Protein AF-A0A2G5TYT0-F1 (afdb_monomer_lite)

Secondary structure (DSSP, 8-state):
-B-SS-TT-B-S-HHHHHHHHHHTS---HHHHHHHHHHHHHHHHHHHHTT-PEEPTTT--EESSHHHHHHHHHHHS----S-TTS--SS----------PPPPPPPTT--S--GGGT---EEEESSTTT--EEEGGG-SS--TTT-PPEEEPP-----------------PPPPP----

pLDDT: mean 73.32, std 13.36, range [43.59, 90.81]

InterPro domains:
  IPR013087 Zinc finger C2H2-type [PS00028] (55-76)
  IPR013087 Zinc finger C2H2-type [PS50157] (53-81)
  IPR013087 Zinc finger C2H2-type [SM00355] (1-25)
  IPR013087 Zinc finger C2H2-type [SM00355] (53-76)

Sequence (179 aa):
MKCHLCDGYSTDNRSNLIRHLKDVHKCSAEDVFELREEIKKKKAERATGGDLLKCAECGQTFAVKKSLSSHISRKHRKKPENPAEISLFPDQSDSGSAPKADPELPEDMDDEEQDARVTEWYRCSNPRCHLAVHFLCASGHCVACQSSFEPHPDEDSEPSFNLDSSDDDMPGPSTSTKP

Organism: NCBI:txid1611254

Foldseek 3Di:
DADPVDPPDDDPDLVVNLVCCCPVVVDDPVVNVVVVVVVQQVLLCVAPVRDFDADPPPRDTGSHPVVNVVCCCVVVNDPPPDPVPPPPDDPPPPDDDDPDPDPDDDPPPPPDPVVVVDQWWKAFPDPVGRDIDGPVVQPAADPPPRGHIDTDDPPPPPPPPPPPDDDDDDDDDDDDDDD

Radius of gyration: 32.98 Å; chains: 1; bounding box: 69×56×98 Å

Structure (mmCIF, N/CA/C/O backbone):
data_AF-A0A2G5TYT0-F1
#
_entry.id   AF-A0A2G5TYT0-F1
#
loop_
_atom_site.group_PDB
_atom_site.id
_atom_site.type_symbol
_atom_site.label_atom_id
_atom_site.label_alt_id
_atom_site.label_comp_id
_atom_site.label_asym_id
_atom_site.label_entity_id
_atom_site.label_seq_id
_atom_site.pdbx_PDB_ins_code
_atom_site.Cartn_x
_atom_site.Cartn_y
_atom_site.Cartn_z
_atom_site.occupancy
_atom_site.B_iso_or_equiv
_atom_site.auth_seq_id
_atom_site.auth_comp_id
_atom_site.auth_asym_id
_atom_site.auth_atom_id
_atom_site.pdbx_PDB_model_num
ATOM 1 N N . MET A 1 1 ? -11.667 -8.520 -8.760 1.00 77.44 1 MET A N 1
ATOM 2 C CA . MET A 1 1 ? -12.293 -7.339 -9.393 1.00 77.44 1 MET A CA 1
ATOM 3 C C . MET A 1 1 ? -12.028 -7.448 -10.883 1.00 77.44 1 MET A C 1
ATOM 5 O O . MET A 1 1 ? -10.890 -7.696 -11.256 1.00 77.44 1 MET A O 1
ATOM 9 N N . LYS A 1 2 ? -13.063 -7.361 -11.718 1.00 83.00 2 LYS A N 1
ATOM 10 C CA . LYS A 1 2 ? -12.934 -7.545 -13.170 1.00 83.00 2 LYS A CA 1
ATOM 11 C C . LYS A 1 2 ? -13.164 -6.229 -13.900 1.00 83.00 2 LYS A C 1
ATOM 13 O O . LYS A 1 2 ? -13.859 -5.368 -13.362 1.00 83.00 2 LYS A O 1
ATOM 18 N N . CYS A 1 3 ? -12.565 -6.075 -15.074 1.00 83.44 3 CYS A N 1
ATOM 19 C CA . CYS A 1 3 ? -12.877 -4.953 -15.947 1.00 83.44 3 CYS A CA 1
ATOM 20 C C . CYS A 1 3 ? -14.314 -5.089 -16.477 1.00 83.44 3 CYS A C 1
ATOM 22 O O . CYS A 1 3 ? -14.795 -6.194 -16.706 1.00 83.44 3 CYS A O 1
ATOM 24 N N . HIS A 1 4 ? -15.011 -3.963 -16.617 1.00 77.25 4 HIS A N 1
ATOM 25 C CA . HIS A 1 4 ? -16.379 -3.904 -17.151 1.00 77.25 4 HIS A CA 1
ATOM 26 C C . HIS A 1 4 ? -16.382 -3.629 -18.662 1.00 77.25 4 HIS A C 1
ATOM 28 O O . HIS A 1 4 ? -17.405 -3.782 -19.317 1.00 77.25 4 HIS A O 1
ATOM 34 N N . LEU A 1 5 ? -15.235 -3.196 -19.192 1.00 81.06 5 LEU A N 1
ATOM 35 C CA . LEU A 1 5 ? -15.025 -2.810 -20.586 1.00 81.06 5 LEU A CA 1
ATOM 36 C C . LEU A 1 5 ? -14.272 -3.888 -21.378 1.00 81.06 5 LEU A C 1
ATOM 38 O O . LEU A 1 5 ? -14.197 -3.810 -22.601 1.00 81.06 5 LEU A O 1
ATOM 42 N N . CYS A 1 6 ? -13.708 -4.888 -20.696 1.00 83.94 6 CYS A N 1
ATOM 43 C CA . CYS A 1 6 ? -13.162 -6.078 -21.330 1.00 83.94 6 CYS A CA 1
ATOM 44 C C . CYS A 1 6 ? -13.376 -7.320 -20.458 1.00 83.94 6 CYS A C 1
ATOM 46 O O . CYS A 1 6 ? -13.198 -7.287 -19.241 1.00 83.94 6 CYS A O 1
ATOM 48 N N . ASP A 1 7 ? -13.705 -8.439 -21.100 1.00 79.12 7 ASP A N 1
ATOM 49 C CA . ASP A 1 7 ? -13.947 -9.715 -20.417 1.00 79.12 7 ASP A CA 1
ATOM 50 C C . ASP A 1 7 ? -12.662 -10.518 -20.146 1.00 79.12 7 ASP A C 1
ATOM 52 O O . ASP A 1 7 ? -12.684 -11.512 -19.424 1.00 79.12 7 ASP A O 1
ATOM 56 N N . GLY A 1 8 ? -11.521 -10.079 -20.691 1.00 84.44 8 GLY A N 1
ATOM 57 C CA . GLY A 1 8 ? -10.239 -10.783 -20.583 1.00 84.44 8 GLY A CA 1
ATOM 58 C C . GLY A 1 8 ? -9.378 -10.411 -19.371 1.00 84.44 8 GLY A C 1
ATOM 59 O O . GLY A 1 8 ? -8.361 -11.061 -19.142 1.00 84.44 8 GLY A O 1
ATOM 60 N N . TYR A 1 9 ? -9.737 -9.377 -18.599 1.00 82.75 9 TYR A N 1
ATOM 61 C CA . TYR A 1 9 ? -8.888 -8.871 -17.513 1.00 82.75 9 TYR A CA 1
ATOM 62 C C . TYR A 1 9 ? -9.569 -8.928 -16.139 1.00 82.75 9 TYR A C 1
ATOM 64 O O . TYR A 1 9 ? -10.555 -8.239 -15.860 1.00 82.75 9 TYR A O 1
ATOM 72 N N . SER A 1 10 ? -8.985 -9.724 -15.241 1.00 85.12 10 SER A N 1
ATOM 73 C CA . SER A 1 10 ? -9.406 -9.875 -13.847 1.00 85.12 10 SER A CA 1
ATOM 74 C C . SER A 1 10 ? -8.195 -9.807 -12.921 1.00 85.12 10 SER A C 1
ATOM 76 O O . SER A 1 10 ? -7.159 -10.405 -13.192 1.00 85.12 10 SER A O 1
ATOM 78 N N . THR A 1 11 ? -8.324 -9.069 -11.820 1.00 85.88 11 THR A N 1
ATOM 79 C CA . THR A 1 11 ? -7.268 -8.903 -10.813 1.00 85.88 11 THR A CA 1
ATOM 80 C C . THR A 1 11 ? -7.873 -8.813 -9.415 1.00 85.88 11 THR A C 1
ATOM 82 O O . THR A 1 11 ? -8.979 -8.308 -9.208 1.00 85.88 11 THR A O 1
ATOM 85 N N . ASP A 1 12 ? -7.148 -9.281 -8.413 1.00 83.00 12 ASP A N 1
ATOM 86 C CA . ASP A 1 12 ? -7.485 -9.154 -6.993 1.00 83.00 12 ASP A CA 1
ATOM 87 C C . ASP A 1 12 ? -7.134 -7.761 -6.436 1.00 83.00 12 ASP A C 1
ATOM 89 O O . ASP A 1 12 ? -7.830 -7.234 -5.567 1.00 83.00 12 ASP A O 1
ATOM 93 N N . ASN A 1 13 ? -6.106 -7.118 -6.992 1.00 85.88 13 ASN A N 1
ATOM 94 C CA . ASN A 1 13 ? -5.630 -5.811 -6.562 1.00 85.88 13 ASN A CA 1
ATOM 95 C C . ASN A 1 13 ? -6.338 -4.647 -7.284 1.00 85.88 13 ASN A C 1
ATOM 97 O O . ASN A 1 13 ? -6.332 -4.543 -8.512 1.00 85.88 13 ASN A O 1
ATOM 101 N N . ARG A 1 14 ? -6.897 -3.710 -6.506 1.00 85.56 14 ARG A N 1
ATOM 102 C CA . ARG A 1 14 ? -7.593 -2.507 -7.004 1.00 85.56 14 ARG A CA 1
ATOM 103 C C . ARG A 1 14 ? -6.693 -1.624 -7.864 1.00 85.56 14 ARG A C 1
ATOM 105 O O . ARG A 1 14 ? -7.153 -1.075 -8.860 1.00 85.56 14 ARG A O 1
ATOM 112 N N . SER A 1 15 ? -5.431 -1.458 -7.473 1.00 85.88 15 SER A N 1
ATOM 113 C CA . SER A 1 15 ? -4.499 -0.574 -8.184 1.00 85.88 15 SER A CA 1
ATOM 114 C C . SER A 1 15 ? -4.197 -1.087 -9.591 1.00 85.88 15 SER A C 1
ATOM 116 O O . SER A 1 15 ? -4.120 -0.290 -10.523 1.00 85.88 15 SER A O 1
ATOM 118 N N . ASN A 1 16 ? -4.107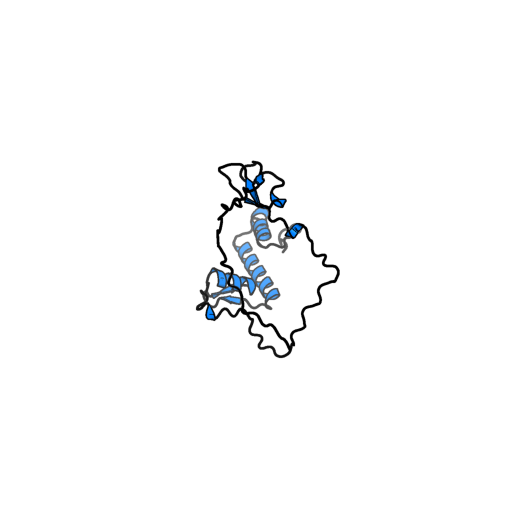 -2.410 -9.757 1.00 88.62 16 ASN A N 1
ATOM 119 C CA . ASN A 1 16 ? -3.913 -3.044 -11.059 1.00 88.62 16 ASN A CA 1
ATOM 120 C C . ASN A 1 16 ? -5.113 -2.811 -11.979 1.00 88.62 16 ASN A C 1
ATOM 122 O O . ASN A 1 16 ? -4.918 -2.438 -13.131 1.00 88.62 16 ASN A O 1
ATOM 126 N N . LEU A 1 17 ? -6.340 -2.932 -11.457 1.00 86.06 17 LEU A N 1
ATOM 127 C CA . LEU A 1 17 ? -7.551 -2.662 -12.234 1.00 86.06 17 LEU A CA 1
ATOM 128 C C . LEU A 1 17 ? -7.633 -1.192 -12.665 1.00 86.06 17 LEU A C 1
ATOM 130 O O . LEU A 1 17 ? -7.939 -0.908 -13.815 1.00 86.06 17 LEU A O 1
ATOM 134 N N . ILE A 1 18 ? -7.316 -0.254 -11.770 1.00 87.19 18 ILE A N 1
ATOM 135 C CA . ILE A 1 18 ? -7.328 1.181 -12.093 1.00 87.19 18 ILE A CA 1
ATOM 136 C C . ILE A 1 18 ? -6.280 1.520 -13.154 1.00 87.19 18 ILE A C 1
ATOM 138 O O . ILE A 1 18 ? -6.570 2.281 -14.073 1.00 87.19 18 ILE A O 1
ATOM 142 N N . ARG A 1 19 ? -5.067 0.973 -13.032 1.00 89.44 19 ARG A N 1
ATOM 143 C CA . ARG A 1 19 ? -4.018 1.158 -14.037 1.00 89.44 19 ARG A CA 1
ATOM 144 C C . ARG A 1 19 ? -4.458 0.594 -15.387 1.00 89.44 19 ARG A C 1
ATOM 146 O O . ARG A 1 19 ? -4.379 1.294 -16.381 1.00 89.44 19 ARG A O 1
ATOM 153 N N . HIS A 1 20 ? -5.019 -0.612 -15.399 1.00 88.38 20 HIS A N 1
ATOM 154 C CA . HIS A 1 20 ? -5.571 -1.219 -16.606 1.00 88.38 20 HIS A CA 1
ATOM 155 C C . HIS A 1 20 ? -6.655 -0.344 -17.262 1.00 88.38 20 HIS A C 1
ATOM 157 O O . HIS A 1 20 ? -6.605 -0.107 -18.464 1.00 88.38 20 HIS A O 1
ATOM 163 N N . LEU A 1 21 ? -7.593 0.203 -16.485 1.00 85.94 21 LEU A N 1
ATOM 164 C CA . LEU A 1 21 ? -8.642 1.090 -17.004 1.00 85.94 21 LEU A CA 1
ATOM 165 C C . LEU A 1 21 ? -8.085 2.399 -17.580 1.00 85.94 21 LEU A C 1
ATOM 167 O O . LEU A 1 21 ? -8.593 2.897 -18.581 1.00 85.94 21 LEU A O 1
ATOM 171 N N . LYS A 1 22 ? -7.018 2.943 -16.990 1.00 87.56 22 LYS A N 1
ATOM 172 C CA . LYS A 1 22 ? -6.349 4.142 -17.511 1.00 87.56 22 LYS A CA 1
ATOM 173 C C . LYS A 1 22 ? -5.526 3.865 -18.767 1.00 87.56 22 LYS A C 1
ATOM 175 O O . LYS A 1 2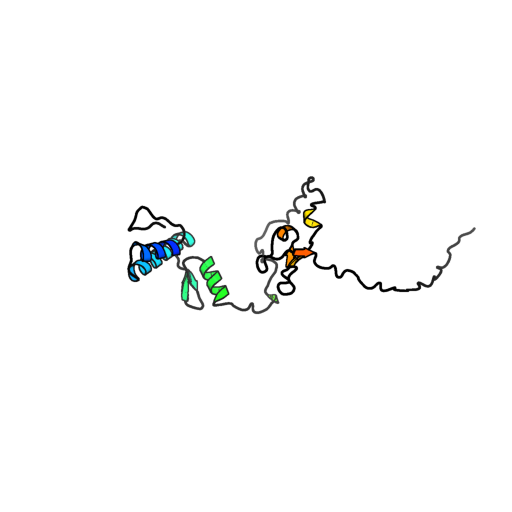2 ? -5.601 4.638 -19.713 1.00 87.56 22 LYS A O 1
ATOM 180 N N . ASP A 1 23 ? -4.774 2.772 -18.789 1.00 87.31 23 ASP A N 1
ATOM 181 C CA . ASP A 1 23 ? -3.796 2.510 -19.849 1.00 87.31 23 ASP A CA 1
ATOM 182 C C . ASP A 1 23 ? -4.439 1.848 -21.077 1.00 87.31 23 ASP A C 1
ATOM 184 O O . ASP A 1 23 ? -4.123 2.200 -22.211 1.00 87.31 23 ASP A O 1
ATOM 188 N N . VAL A 1 24 ? -5.369 0.910 -20.860 1.00 87.31 24 VAL A N 1
ATOM 189 C CA . VAL A 1 24 ? -6.031 0.147 -21.933 1.00 87.31 24 VAL A CA 1
ATOM 190 C C . VAL A 1 24 ? -7.295 0.851 -22.411 1.00 87.31 24 VAL A C 1
ATOM 192 O O . VAL A 1 24 ? -7.517 0.976 -23.612 1.00 87.31 24 VAL A O 1
ATOM 195 N N . HIS A 1 25 ? -8.114 1.332 -21.475 1.00 83.56 25 HIS A N 1
ATOM 196 C CA . HIS A 1 25 ? -9.425 1.902 -21.790 1.00 83.56 25 HIS A CA 1
ATOM 197 C C . HIS A 1 25 ? -9.453 3.433 -21.790 1.00 83.56 25 HIS A C 1
ATOM 199 O O . HIS A 1 25 ? -10.462 4.006 -22.192 1.00 83.56 25 HIS A O 1
ATOM 205 N N . LYS A 1 26 ? -8.364 4.100 -21.373 1.00 83.06 26 LYS A N 1
ATOM 206 C CA . LYS A 1 26 ? -8.282 5.567 -21.252 1.00 83.06 26 LYS A CA 1
ATOM 207 C C . LYS A 1 26 ? -9.484 6.165 -20.508 1.00 83.06 26 LYS A C 1
ATOM 209 O O . LYS A 1 26 ? -9.941 7.251 -20.853 1.00 83.06 26 LYS A O 1
ATOM 214 N N . CYS A 1 27 ? -9.997 5.445 -19.504 1.00 77.44 27 CYS A N 1
ATOM 215 C CA . CYS A 1 27 ? -11.146 5.884 -18.714 1.00 77.44 27 CYS A CA 1
ATOM 216 C C . CYS A 1 27 ? -10.866 7.231 -18.042 1.00 77.44 27 CYS A 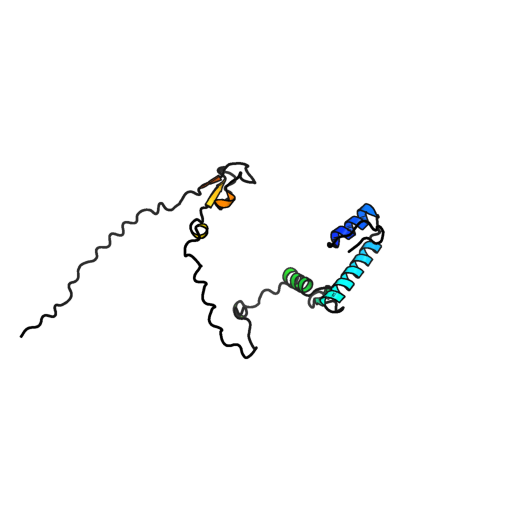C 1
ATOM 218 O O . CYS A 1 27 ? -9.734 7.491 -17.609 1.00 77.44 27 CYS A O 1
ATOM 220 N N . SER A 1 28 ? -11.907 8.060 -17.929 1.00 79.19 28 SER A N 1
ATOM 221 C CA . SER A 1 28 ? -11.778 9.390 -17.346 1.00 79.19 28 SER A CA 1
ATOM 222 C C . SER A 1 28 ? -11.447 9.308 -15.856 1.00 79.19 28 SER A C 1
ATOM 224 O O . SER A 1 28 ? -11.649 8.283 -15.191 1.00 79.19 28 SER A O 1
ATOM 226 N N . ALA A 1 29 ? -10.906 10.394 -15.305 1.00 80.50 29 ALA A N 1
ATOM 227 C CA . ALA A 1 29 ? -10.600 10.471 -13.879 1.00 80.50 29 ALA A CA 1
ATOM 228 C C . ALA A 1 29 ? -11.861 10.284 -13.013 1.00 80.50 29 ALA A C 1
ATOM 230 O O . ALA A 1 29 ? -11.767 9.723 -11.918 1.00 80.50 29 ALA A O 1
ATOM 231 N N . GLU A 1 30 ? -13.014 10.691 -13.541 1.00 83.06 30 GLU A N 1
ATOM 232 C CA . GLU A 1 30 ? -14.348 10.559 -12.960 1.00 83.06 30 GLU A CA 1
ATOM 233 C C . GLU A 1 30 ? -14.770 9.087 -12.857 1.00 83.06 30 GLU A C 1
ATOM 235 O O . GLU A 1 30 ? -15.047 8.618 -11.756 1.00 83.06 30 GLU A O 1
ATOM 240 N N . ASP A 1 31 ? -14.683 8.311 -13.942 1.00 78.88 31 ASP A N 1
ATOM 241 C CA . ASP A 1 31 ? -15.030 6.877 -13.937 1.00 78.88 31 ASP A CA 1
ATOM 242 C C . ASP A 1 31 ? -14.161 6.089 -12.942 1.00 78.88 31 ASP A C 1
ATOM 244 O O . ASP A 1 31 ? -14.605 5.194 -12.216 1.00 78.88 31 ASP A O 1
ATOM 248 N N . VAL A 1 32 ? -12.875 6.449 -12.872 1.00 81.75 32 VAL A N 1
ATOM 249 C CA . VAL A 1 32 ? -11.937 5.863 -11.911 1.00 81.75 32 VAL A CA 1
ATOM 250 C C . VAL A 1 32 ? -12.310 6.248 -10.479 1.00 81.75 32 VAL A C 1
ATOM 252 O O . VAL A 1 32 ? -12.112 5.443 -9.566 1.00 81.75 32 VAL A O 1
ATOM 255 N N . PHE A 1 33 ? -12.809 7.461 -10.250 1.00 84.50 33 PHE A N 1
ATOM 256 C CA . PHE A 1 33 ? -13.273 7.910 -8.940 1.00 84.50 33 PHE A CA 1
ATOM 257 C C . PHE A 1 33 ? -14.544 7.170 -8.501 1.00 84.50 33 PHE A C 1
ATOM 259 O O . PHE A 1 33 ? -14.610 6.698 -7.365 1.00 84.50 33 PHE A O 1
ATOM 266 N N . GLU A 1 34 ? -15.502 6.969 -9.397 1.00 83.12 34 GLU A N 1
ATOM 267 C CA . GLU A 1 34 ? -16.724 6.214 -9.104 1.00 83.12 34 GLU A CA 1
ATOM 268 C C . GLU A 1 34 ? -16.417 4.756 -8.756 1.00 83.12 34 GLU A C 1
ATOM 270 O O . GLU A 1 34 ? -16.800 4.276 -7.685 1.00 83.12 34 GLU A O 1
ATOM 275 N N . LEU A 1 35 ? -15.601 4.076 -9.568 1.00 82.94 35 LEU A N 1
ATOM 276 C CA . LEU A 1 35 ? -15.146 2.713 -9.277 1.00 82.94 35 LEU A CA 1
ATOM 277 C C . LEU A 1 35 ? -14.422 2.637 -7.924 1.00 82.94 35 LEU A C 1
ATOM 279 O O . LEU A 1 35 ? -14.504 1.646 -7.185 1.00 82.94 35 LEU A O 1
ATOM 283 N N . ARG A 1 36 ? -13.683 3.695 -7.576 1.00 84.62 36 ARG A N 1
ATOM 284 C CA . ARG A 1 36 ? -12.999 3.795 -6.292 1.00 84.62 36 ARG A CA 1
ATOM 285 C C . ARG A 1 36 ? -13.993 3.825 -5.127 1.00 84.62 36 ARG A C 1
ATOM 287 O O . ARG A 1 36 ? -13.739 3.136 -4.131 1.00 84.62 36 ARG A O 1
ATOM 294 N N . GLU A 1 37 ? -15.082 4.564 -5.229 1.00 84.06 37 GLU A N 1
ATOM 295 C CA . GLU A 1 37 ? -16.102 4.614 -4.181 1.00 84.06 37 GLU A CA 1
ATOM 296 C C . GLU A 1 37 ? -16.934 3.328 -4.137 1.00 84.06 37 GLU A C 1
ATOM 298 O O . GLU A 1 37 ? -17.147 2.780 -3.054 1.00 84.06 37 GLU A O 1
ATOM 303 N N . GLU A 1 38 ? -17.275 2.737 -5.284 1.00 84.25 38 GLU A N 1
ATOM 304 C CA . GLU A 1 38 ? -17.987 1.455 -5.334 1.00 84.25 38 GLU A CA 1
ATOM 305 C C . GLU A 1 38 ? -17.219 0.329 -4.641 1.00 84.25 38 GLU A C 1
ATOM 307 O O . GLU A 1 38 ? -17.760 -0.407 -3.813 1.00 84.25 38 GLU A O 1
ATOM 312 N N . ILE A 1 39 ? -15.929 0.187 -4.951 1.00 84.31 39 ILE A N 1
ATOM 313 C CA . ILE A 1 39 ? -15.082 -0.823 -4.311 1.00 84.31 39 ILE A CA 1
ATOM 314 C C . ILE A 1 39 ? -14.937 -0.513 -2.813 1.00 84.31 39 ILE A C 1
ATOM 316 O O . ILE A 1 39 ? -14.850 -1.440 -2.006 1.00 84.31 39 ILE A O 1
ATOM 320 N N . LYS A 1 40 ? -14.909 0.769 -2.416 1.00 82.44 40 LYS A N 1
ATOM 321 C CA . LYS A 1 40 ? -14.843 1.169 -1.001 1.00 82.44 40 LYS A CA 1
ATOM 322 C C . LYS A 1 40 ? -16.112 0.733 -0.265 1.00 82.44 40 LYS A C 1
ATOM 324 O O . LYS A 1 40 ? -15.998 0.120 0.795 1.00 82.44 40 LYS A O 1
ATOM 329 N N . LYS A 1 41 ? -17.285 0.955 -0.862 1.00 81.12 41 LYS A N 1
ATOM 330 C CA . LYS A 1 41 ? -18.587 0.529 -0.337 1.00 81.12 41 LYS A CA 1
ATOM 331 C C . LYS A 1 41 ? -18.703 -0.994 -0.256 1.00 81.12 41 LYS A C 1
ATOM 333 O O . LYS A 1 41 ? -18.915 -1.517 0.831 1.00 81.12 41 LYS A O 1
ATOM 338 N N . LYS A 1 42 ? -18.421 -1.718 -1.347 1.00 82.00 42 LYS A N 1
ATOM 339 C CA . LYS A 1 42 ? -18.426 -3.198 -1.372 1.00 82.00 42 LYS A CA 1
ATOM 340 C C . LYS A 1 42 ? -17.483 -3.806 -0.332 1.00 82.00 42 LYS A C 1
ATOM 342 O O . LYS A 1 42 ? -17.760 -4.865 0.227 1.00 82.00 42 LYS A O 1
ATOM 347 N N . LYS A 1 43 ? -16.347 -3.155 -0.068 1.00 80.19 43 LYS A N 1
ATOM 348 C CA . LYS A 1 43 ? -15.411 -3.588 0.975 1.00 80.19 43 LYS A CA 1
ATOM 349 C C . LYS A 1 43 ? -15.965 -3.339 2.382 1.00 80.19 43 LYS A C 1
ATOM 351 O O . LYS A 1 43 ? -15.786 -4.201 3.234 1.00 80.19 43 LYS A O 1
ATOM 356 N N . ALA A 1 44 ? -16.632 -2.208 2.609 1.00 76.81 44 ALA A N 1
ATOM 357 C CA . ALA A 1 44 ? -17.273 -1.884 3.885 1.00 76.81 44 ALA A CA 1
ATOM 358 C C . ALA A 1 44 ? -18.457 -2.815 4.189 1.00 76.81 44 ALA A C 1
ATOM 360 O O . ALA A 1 44 ? -18.580 -3.299 5.311 1.00 76.81 44 ALA A O 1
ATOM 361 N N . GLU A 1 45 ? -19.268 -3.142 3.180 1.00 78.56 45 GLU A N 1
ATOM 362 C CA . GLU A 1 45 ? -20.355 -4.129 3.269 1.00 78.56 45 GLU A CA 1
ATOM 363 C C . GLU A 1 45 ? -19.837 -5.498 3.715 1.00 78.56 45 GLU A C 1
ATOM 365 O O . GLU A 1 45 ? -20.340 -6.072 4.676 1.00 78.56 45 GLU A O 1
ATOM 370 N N . ARG A 1 46 ? -18.771 -5.998 3.078 1.00 73.75 46 ARG A N 1
ATOM 371 C CA . ARG A 1 46 ? -18.177 -7.297 3.430 1.00 73.75 46 ARG A CA 1
ATOM 372 C C . ARG A 1 46 ? -17.482 -7.316 4.791 1.00 73.75 46 ARG A C 1
ATOM 374 O O . ARG A 1 46 ? -17.408 -8.373 5.403 1.00 73.75 46 ARG A O 1
ATOM 381 N N . ALA A 1 47 ? -16.903 -6.196 5.222 1.00 71.38 47 ALA A N 1
ATOM 382 C CA . ALA A 1 47 ? -16.081 -6.146 6.432 1.00 71.38 47 ALA A CA 1
ATOM 383 C C . ALA A 1 47 ? -16.869 -5.784 7.697 1.00 71.38 47 ALA A C 1
ATOM 385 O O . ALA A 1 47 ? -16.559 -6.300 8.768 1.00 71.38 47 ALA A O 1
ATOM 386 N N . THR A 1 48 ? -17.849 -4.889 7.581 1.00 64.88 48 THR A N 1
ATOM 387 C CA . THR A 1 48 ? -18.547 -4.282 8.725 1.00 64.88 48 THR A CA 1
ATOM 388 C C . THR A 1 48 ? -20.063 -4.216 8.506 1.00 64.88 48 THR A C 1
ATOM 390 O O . THR A 1 48 ? -20.748 -3.499 9.222 1.00 64.88 48 THR A O 1
ATOM 393 N N . GLY A 1 49 ? -20.608 -4.902 7.493 1.00 68.31 49 GLY A N 1
ATOM 394 C CA . GLY A 1 49 ? -22.046 -4.870 7.194 1.00 68.31 49 GLY A CA 1
ATOM 395 C C . GLY A 1 49 ? -22.543 -3.563 6.566 1.00 68.31 49 GLY A C 1
ATOM 396 O O . GLY A 1 49 ? -23.745 -3.356 6.481 1.00 68.31 49 GLY A O 1
ATOM 397 N N . GLY A 1 50 ? -21.638 -2.694 6.101 1.00 66.19 50 GLY A N 1
ATOM 398 C CA . GLY A 1 50 ? -21.975 -1.430 5.429 1.00 66.19 50 GLY A CA 1
ATOM 399 C C . GLY A 1 50 ? -21.534 -0.184 6.194 1.00 66.19 50 GLY A C 1
ATOM 400 O O . GLY A 1 50 ? -21.487 0.900 5.611 1.00 66.19 50 GLY A O 1
ATOM 401 N N . ASP A 1 51 ? -21.113 -0.338 7.449 1.00 74.31 51 ASP A N 1
ATOM 402 C CA . ASP A 1 51 ? -20.689 0.792 8.267 1.00 74.31 51 ASP A CA 1
ATOM 403 C C . ASP A 1 51 ? -19.262 1.243 7.925 1.00 74.31 51 ASP A C 1
ATOM 405 O O . ASP A 1 51 ? -18.260 0.549 8.145 1.00 74.31 51 ASP A O 1
ATOM 409 N N . LEU A 1 52 ? -19.172 2.455 7.372 1.00 76.62 52 LEU A N 1
ATOM 410 C CA . LEU A 1 52 ? -17.922 3.176 7.157 1.00 76.62 52 LEU A CA 1
ATOM 411 C C . LEU A 1 52 ? -17.389 3.669 8.504 1.00 76.62 52 LEU A C 1
ATOM 413 O O . LEU A 1 52 ? -18.000 4.488 9.188 1.00 76.62 52 LEU A O 1
ATOM 417 N N . LEU A 1 53 ? -16.203 3.199 8.866 1.00 79.00 53 LEU A N 1
ATOM 418 C CA . LEU A 1 53 ? -15.560 3.531 10.128 1.00 79.00 53 LEU A CA 1
ATOM 419 C C . LEU A 1 53 ? -14.876 4.894 9.997 1.00 79.00 53 LEU A C 1
ATOM 421 O O . LEU A 1 53 ? -13.954 5.060 9.194 1.00 79.00 53 LEU A O 1
ATOM 425 N N . LYS A 1 54 ? -15.331 5.877 10.774 1.00 83.12 54 LYS A N 1
ATOM 426 C CA . LYS A 1 54 ? -14.779 7.237 10.793 1.00 83.12 54 LYS A CA 1
ATOM 427 C C . LYS A 1 54 ? -13.694 7.386 11.856 1.00 83.12 54 LYS A C 1
ATOM 429 O O . LYS A 1 54 ? -13.853 6.925 12.983 1.00 83.12 54 LYS A O 1
ATOM 434 N N . CYS A 1 55 ? -12.597 8.048 11.507 1.00 82.94 55 CYS A N 1
ATOM 435 C CA . CYS A 1 55 ? -11.601 8.472 12.481 1.00 82.94 55 CYS A CA 1
ATOM 436 C C . CYS A 1 55 ? -12.176 9.612 13.332 1.00 82.94 55 CYS A C 1
ATOM 438 O O . CYS A 1 55 ? -12.663 10.598 12.784 1.00 82.94 55 CYS A O 1
ATOM 440 N N . ALA A 1 56 ? -12.103 9.489 14.657 1.00 78.81 56 ALA A N 1
ATOM 441 C CA . ALA A 1 56 ? -12.585 10.519 15.576 1.00 78.81 56 ALA A CA 1
ATOM 442 C C . ALA A 1 56 ? -11.732 11.800 15.548 1.00 78.81 56 ALA A C 1
ATOM 444 O O . ALA A 1 56 ? -12.237 12.870 15.862 1.00 78.81 56 ALA A O 1
ATOM 445 N N . GLU A 1 57 ? -10.459 11.698 15.154 1.00 78.44 57 GLU A N 1
ATOM 446 C CA . GLU A 1 57 ? -9.515 12.820 15.208 1.00 78.44 57 GLU A CA 1
ATOM 447 C C . GLU A 1 57 ? -9.471 13.650 13.918 1.00 78.44 57 GLU A C 1
ATOM 449 O O . GLU A 1 57 ? -9.300 14.861 13.982 1.00 78.44 57 GLU A O 1
ATOM 454 N N . CYS A 1 58 ? -9.647 13.036 12.742 1.00 83.38 58 CYS A N 1
ATOM 455 C CA . CYS A 1 58 ? -9.626 13.755 11.456 1.00 83.38 58 CYS A CA 1
ATOM 456 C C . CYS A 1 58 ? -10.892 13.594 10.605 1.00 83.38 58 CYS A C 1
ATOM 458 O O . CYS A 1 58 ? -10.966 14.143 9.508 1.00 83.38 58 CYS A O 1
ATOM 460 N N . GLY A 1 59 ? -11.867 12.797 11.047 1.00 80.25 59 GLY A N 1
ATOM 461 C CA . GLY A 1 59 ? -13.108 12.558 10.307 1.00 80.25 59 GLY A CA 1
ATOM 462 C C . GLY A 1 59 ? -12.969 11.687 9.051 1.00 80.25 59 GLY A C 1
ATOM 463 O O . GLY A 1 59 ? -13.968 11.449 8.374 1.00 80.25 59 GLY A O 1
ATOM 464 N N . GLN A 1 60 ? -11.775 11.175 8.718 1.00 80.12 60 GLN A N 1
ATOM 465 C CA . GLN A 1 60 ? -11.601 10.321 7.537 1.00 80.12 60 GLN A CA 1
ATOM 466 C C . GLN A 1 60 ? -12.368 8.999 7.665 1.00 80.12 60 GLN A C 1
ATOM 468 O O . GLN A 1 60 ? -12.329 8.341 8.705 1.00 80.12 60 GLN A O 1
ATOM 473 N N . THR A 1 61 ? -13.038 8.594 6.582 1.00 81.38 61 THR A N 1
ATOM 474 C CA . THR A 1 61 ? -13.854 7.374 6.524 1.00 81.38 61 THR A CA 1
ATOM 475 C C . THR A 1 61 ? -13.116 6.222 5.854 1.00 81.38 61 THR A C 1
ATOM 477 O O . THR A 1 61 ? -12.593 6.334 4.738 1.00 81.38 61 THR A O 1
ATOM 480 N N . PHE A 1 62 ? -13.126 5.071 6.517 1.00 82.69 62 PHE A N 1
ATOM 481 C CA . PHE A 1 62 ? -12.444 3.857 6.097 1.00 82.69 62 PHE A CA 1
ATOM 482 C C . PHE A 1 62 ? -13.424 2.692 6.000 1.00 82.69 62 PHE A C 1
ATOM 484 O O . PHE A 1 62 ? -14.336 2.547 6.805 1.00 82.69 62 PHE A O 1
ATOM 491 N N . ALA A 1 63 ? -13.196 1.820 5.022 1.00 82.62 63 ALA A N 1
ATOM 492 C CA . ALA A 1 63 ? -14.030 0.640 4.809 1.00 82.62 63 ALA A CA 1
ATOM 493 C C . ALA A 1 63 ? -13.724 -0.520 5.777 1.00 82.62 63 ALA A C 1
ATOM 495 O O . ALA A 1 63 ? -14.475 -1.483 5.816 1.00 82.62 63 ALA A O 1
ATOM 496 N N . VAL A 1 64 ? -12.596 -0.492 6.503 1.00 82.00 64 VAL A N 1
ATOM 497 C CA . VAL A 1 64 ? -12.131 -1.625 7.328 1.00 82.00 64 VAL A CA 1
ATOM 498 C C . VAL A 1 64 ? -11.457 -1.139 8.609 1.00 82.00 64 VAL A C 1
ATOM 500 O O . VAL A 1 64 ? -10.656 -0.202 8.566 1.00 82.00 64 VAL A O 1
ATOM 503 N N . LYS A 1 65 ? -11.695 -1.844 9.726 1.00 80.94 65 LYS A N 1
ATOM 504 C CA . LYS A 1 65 ? -11.097 -1.555 11.044 1.00 80.94 65 LYS A CA 1
ATOM 505 C C . LYS A 1 65 ? -9.566 -1.565 11.017 1.00 80.94 65 LYS A C 1
ATOM 507 O O . LYS A 1 65 ? -8.958 -0.639 11.536 1.00 80.94 65 LYS A O 1
ATOM 512 N N . LYS A 1 66 ? -8.939 -2.537 10.339 1.00 82.62 66 LYS A N 1
ATOM 513 C CA . LYS A 1 66 ? -7.474 -2.580 10.144 1.00 82.62 66 LYS A CA 1
ATOM 514 C C . LYS A 1 66 ? -6.945 -1.306 9.475 1.00 82.62 66 LYS A C 1
ATOM 516 O O . LYS A 1 66 ? -5.971 -0.731 9.937 1.00 82.62 66 LYS A O 1
ATOM 521 N N . SER A 1 67 ? -7.617 -0.829 8.423 1.00 82.88 67 SER A N 1
ATOM 522 C CA . SER A 1 67 ? -7.213 0.391 7.711 1.00 82.88 67 SER A CA 1
ATOM 523 C C . SER A 1 67 ? -7.366 1.648 8.568 1.00 82.88 67 SER A C 1
ATOM 525 O O . SER A 1 67 ? -6.478 2.494 8.540 1.00 82.88 67 SER A O 1
ATOM 527 N N . LEU A 1 68 ? -8.444 1.751 9.354 1.00 85.81 68 LEU A N 1
ATOM 528 C CA . LEU A 1 68 ? -8.619 2.837 10.322 1.00 85.81 68 LEU A CA 1
ATOM 529 C C . LEU A 1 68 ? -7.566 2.774 11.439 1.00 85.81 68 LEU A C 1
ATOM 531 O O . LEU A 1 68 ? -6.959 3.788 11.753 1.00 85.81 68 LEU A O 1
ATOM 535 N N . SER A 1 69 ? -7.296 1.593 11.995 1.00 82.62 69 SER A N 1
ATOM 536 C CA . SER A 1 69 ? -6.290 1.398 13.045 1.00 82.62 69 SER A CA 1
ATOM 537 C C . SER A 1 69 ? -4.887 1.784 12.567 1.00 82.62 69 SER A C 1
ATOM 539 O O . SER A 1 69 ? -4.215 2.572 13.226 1.00 82.62 69 SER A O 1
ATOM 541 N N . SER A 1 70 ? -4.475 1.336 11.374 1.00 85.38 70 SER A N 1
ATOM 542 C CA . SER A 1 70 ? -3.203 1.756 10.772 1.00 85.38 70 SER A CA 1
ATOM 543 C C . SER A 1 70 ? -3.168 3.243 10.416 1.00 85.38 70 SER A C 1
ATOM 545 O O . SER A 1 70 ? -2.106 3.858 10.430 1.00 85.38 70 SER A O 1
ATOM 547 N N . HIS A 1 71 ? -4.306 3.840 10.060 1.00 86.75 71 HIS A N 1
ATOM 548 C CA . HIS A 1 71 ? -4.386 5.282 9.854 1.00 86.75 71 HIS A CA 1
ATOM 549 C C . HIS A 1 71 ? -4.165 6.031 11.174 1.00 86.75 71 HIS A C 1
ATOM 551 O O . HIS A 1 71 ? -3.326 6.930 11.215 1.00 86.75 71 HIS A O 1
ATOM 557 N N . ILE A 1 72 ? -4.841 5.618 12.251 1.00 85.69 72 ILE A N 1
ATOM 558 C CA . ILE A 1 72 ? -4.686 6.215 13.579 1.00 85.69 72 ILE A CA 1
ATOM 559 C C . ILE A 1 72 ? -3.239 6.062 14.051 1.00 85.69 72 ILE A C 1
ATOM 561 O O . ILE A 1 72 ? -2.608 7.050 14.394 1.00 85.69 72 ILE A O 1
ATOM 565 N N . SER A 1 73 ? -2.646 4.871 13.964 1.00 83.31 73 SER A N 1
ATOM 566 C CA . SER A 1 73 ? -1.272 4.658 14.438 1.00 83.31 73 SER A CA 1
ATOM 567 C C . SER A 1 73 ? -0.216 5.474 13.683 1.00 83.31 73 SER A C 1
ATOM 569 O O . SER A 1 73 ? 0.815 5.816 14.260 1.00 83.31 73 SER A O 1
ATOM 571 N N . ARG A 1 74 ? -0.455 5.806 12.406 1.00 85.06 74 ARG A N 1
ATOM 572 C CA . ARG A 1 74 ? 0.489 6.563 11.563 1.00 85.06 74 ARG A CA 1
ATOM 573 C C . ARG A 1 74 ? 0.268 8.072 11.580 1.00 85.06 74 ARG A C 1
ATOM 575 O O . ARG A 1 74 ? 1.237 8.815 11.471 1.00 85.06 74 ARG A O 1
ATOM 582 N N . LYS A 1 75 ? -0.987 8.526 11.612 1.00 83.94 75 LYS A N 1
ATOM 583 C CA . LYS A 1 75 ? -1.360 9.951 11.514 1.00 83.94 75 LYS A CA 1
ATOM 584 C C . LYS A 1 75 ? -1.718 10.567 12.858 1.00 83.94 75 LYS A C 1
ATOM 586 O O . LYS A 1 75 ? -1.446 11.739 13.074 1.00 83.94 75 LYS A O 1
ATOM 591 N N . HIS A 1 76 ? -2.273 9.756 13.741 1.00 80.88 76 HIS A N 1
ATOM 592 C CA . HIS A 1 76 ? -2.811 10.122 15.043 1.00 80.88 76 HIS A CA 1
ATOM 593 C C . HIS A 1 76 ? -2.107 9.330 16.133 1.00 80.88 76 HIS A C 1
ATOM 595 O O . HIS A 1 76 ? -2.743 8.782 17.030 1.00 80.88 76 HIS A O 1
ATOM 601 N N . ARG A 1 77 ? -0.783 9.167 16.006 1.00 68.94 77 ARG A N 1
ATOM 602 C CA . ARG A 1 77 ? -0.008 8.402 16.976 1.00 68.94 77 ARG A CA 1
ATOM 603 C C . ARG A 1 77 ? -0.139 9.101 18.326 1.00 68.94 77 ARG A C 1
ATOM 605 O O . ARG A 1 77 ? 0.627 10.013 18.624 1.00 68.94 77 ARG A O 1
ATOM 612 N N . LYS A 1 78 ? -1.090 8.660 19.148 1.00 62.16 78 LYS A N 1
ATOM 613 C CA . LYS A 1 78 ? -1.063 8.933 20.575 1.00 62.16 78 LYS A CA 1
ATOM 614 C C . LYS A 1 78 ? 0.225 8.300 21.061 1.00 62.16 78 LYS A C 1
ATOM 616 O O . LYS A 1 78 ? 0.410 7.085 20.970 1.00 62.16 78 LYS A O 1
ATOM 621 N N . LYS A 1 79 ? 1.168 9.147 21.469 1.00 53.00 79 LYS A N 1
ATOM 622 C CA . LYS A 1 79 ? 2.262 8.698 22.319 1.00 53.00 79 LYS A CA 1
ATOM 623 C C . LYS A 1 79 ? 1.579 7.956 23.473 1.00 53.00 79 LYS A C 1
ATOM 625 O O . LYS A 1 79 ? 0.621 8.519 24.000 1.00 53.00 79 LYS A O 1
ATOM 630 N N . PRO A 1 80 ? 1.954 6.707 23.797 1.00 55.50 80 PRO A N 1
ATOM 631 C CA . PRO A 1 80 ? 1.451 6.101 25.017 1.00 55.50 80 PRO A CA 1
ATOM 632 C C . PRO A 1 80 ? 1.828 7.062 26.147 1.00 55.50 80 PRO A C 1
ATOM 634 O O . PRO A 1 80 ? 3.012 7.295 26.405 1.00 55.50 80 PRO A O 1
ATOM 637 N N . GLU A 1 81 ? 0.827 7.745 26.699 1.00 53.59 81 GLU A N 1
ATOM 638 C CA . GLU A 1 81 ? 1.008 8.548 27.891 1.00 53.59 81 GLU A CA 1
ATOM 639 C C . GLU A 1 81 ? 1.156 7.537 29.017 1.00 53.59 81 GLU A C 1
ATOM 641 O O . GLU A 1 81 ? 0.230 6.804 29.332 1.00 53.59 81 GLU A O 1
ATOM 646 N N . ASN A 1 82 ? 2.372 7.484 29.548 1.00 52.06 82 ASN A N 1
ATOM 647 C CA . ASN A 1 82 ? 2.858 6.585 30.583 1.00 52.06 82 ASN A CA 1
ATOM 648 C C . ASN A 1 82 ? 3.252 5.150 30.163 1.00 52.06 82 ASN A C 1
ATOM 650 O O . ASN A 1 82 ? 2.403 4.340 29.795 1.00 52.06 82 ASN A O 1
ATOM 654 N N . PRO A 1 83 ? 4.539 4.775 30.325 1.00 60.19 83 PRO A N 1
ATOM 655 C CA . PRO A 1 83 ? 4.981 3.383 30.219 1.00 60.19 83 PRO A CA 1
ATOM 656 C C . PRO A 1 83 ? 4.406 2.469 31.319 1.00 60.19 83 PRO A C 1
ATOM 658 O O . PRO A 1 83 ? 4.571 1.259 31.226 1.00 60.19 83 PRO A O 1
ATOM 661 N N . ALA A 1 84 ? 3.719 3.020 32.326 1.00 62.56 84 ALA A N 1
ATOM 662 C CA . ALA A 1 84 ? 3.043 2.260 33.380 1.00 62.56 84 ALA A CA 1
ATOM 663 C C . ALA A 1 84 ? 1.705 1.623 32.945 1.00 62.56 84 ALA A C 1
ATOM 665 O O . ALA A 1 84 ? 1.258 0.675 33.576 1.00 62.56 84 ALA A O 1
ATOM 666 N N . GLU A 1 85 ? 1.082 2.104 31.863 1.00 59.12 85 GLU A N 1
ATOM 667 C CA . GLU A 1 85 ? -0.221 1.607 31.371 1.00 59.12 85 GLU A CA 1
ATOM 668 C C . GLU A 1 85 ? -0.074 0.511 30.298 1.00 59.12 85 GLU A C 1
ATOM 670 O O . GLU A 1 85 ? -1.056 -0.042 29.800 1.00 59.12 85 GLU A O 1
ATOM 675 N N . ILE A 1 86 ? 1.163 0.174 29.915 1.00 60.34 86 ILE A N 1
ATOM 676 C CA . ILE A 1 86 ? 1.456 -0.947 29.017 1.00 60.34 86 ILE A CA 1
ATOM 677 C C . ILE A 1 86 ? 1.398 -2.218 29.864 1.00 60.34 86 ILE A C 1
ATOM 679 O O . ILE A 1 86 ? 2.419 -2.766 30.275 1.00 60.34 86 ILE A O 1
ATOM 683 N N . SER A 1 87 ? 0.184 -2.666 30.173 1.00 63.97 87 SER A N 1
ATOM 684 C CA . SER A 1 87 ? -0.009 -3.956 30.820 1.00 63.97 87 SER A CA 1
ATOM 685 C C . SER A 1 87 ? 0.433 -5.054 29.849 1.00 63.97 87 SER A C 1
ATOM 687 O O . SER A 1 87 ? -0.185 -5.264 28.805 1.00 63.97 87 SER A O 1
ATOM 689 N N . LEU A 1 88 ? 1.528 -5.746 30.180 1.00 64.25 88 LEU A N 1
ATOM 690 C CA . LEU A 1 88 ? 2.026 -6.923 29.450 1.00 64.25 88 LEU A CA 1
ATOM 691 C C . LEU A 1 88 ? 1.074 -8.125 29.563 1.00 64.25 88 LEU A C 1
ATOM 693 O O . LEU A 1 88 ? 1.239 -9.116 28.855 1.00 64.25 88 LEU A O 1
ATOM 697 N N . PHE A 1 89 ? 0.061 -8.014 30.421 1.00 61.44 89 PHE A N 1
ATOM 698 C CA . PHE A 1 89 ? -1.001 -8.988 30.581 1.00 61.44 89 PHE A CA 1
ATOM 699 C C . PHE A 1 89 ? -2.298 -8.374 30.046 1.00 61.44 89 PHE A C 1
ATOM 701 O O . PHE A 1 89 ? -2.723 -7.331 30.559 1.00 61.44 89 PHE A O 1
ATOM 708 N N . PRO A 1 90 ? -2.931 -8.961 29.012 1.00 63.88 90 PRO A N 1
ATOM 709 C CA . PRO A 1 90 ? -4.286 -8.573 28.656 1.00 63.88 90 PRO A CA 1
ATOM 710 C C . PRO A 1 90 ? -5.170 -8.775 29.891 1.00 63.88 90 PRO A C 1
ATOM 712 O O . PRO A 1 90 ? -5.115 -9.842 30.499 1.00 63.88 90 PRO A O 1
ATOM 715 N N . ASP A 1 91 ? -5.932 -7.746 30.273 1.00 57.94 91 ASP A N 1
ATOM 716 C CA . ASP A 1 91 ? -6.900 -7.809 31.371 1.00 57.94 91 ASP A CA 1
ATOM 717 C C . ASP A 1 91 ? -7.929 -8.898 31.048 1.00 57.94 91 ASP A C 1
ATOM 719 O O . ASP A 1 91 ? -8.887 -8.695 30.302 1.00 57.94 91 ASP A O 1
ATOM 723 N N . GLN A 1 92 ? -7.661 -10.107 31.532 1.00 62.97 92 GLN A N 1
ATOM 724 C CA . GLN A 1 92 ? -8.590 -11.220 31.497 1.00 62.97 92 GLN A CA 1
ATOM 725 C C . GLN A 1 92 ? -9.561 -11.032 32.656 1.00 62.97 92 GLN A C 1
ATOM 727 O O . GLN A 1 92 ? -9.525 -11.735 33.660 1.00 62.97 92 GLN A O 1
ATOM 732 N N . SER A 1 93 ? -10.471 -10.081 32.485 1.00 59.09 93 SER A N 1
ATOM 733 C CA . SER A 1 93 ? -11.781 -10.110 33.123 1.00 59.09 93 SER A CA 1
ATOM 734 C C . SER A 1 93 ? -12.724 -11.034 32.333 1.00 59.09 93 SER A C 1
ATOM 736 O O . SER A 1 93 ? -13.843 -10.668 31.993 1.00 59.09 93 SER A O 1
ATOM 738 N N . ASP A 1 94 ? -12.270 -12.259 32.049 1.00 51.34 94 ASP A N 1
ATOM 739 C CA . ASP A 1 94 ? -13.135 -13.374 31.664 1.00 51.34 94 ASP A CA 1
ATOM 740 C C . ASP A 1 94 ? -12.866 -14.524 32.631 1.00 51.34 94 ASP A C 1
ATOM 742 O O . ASP A 1 94 ? -11.763 -15.059 32.755 1.00 51.34 94 ASP A O 1
ATOM 746 N N . SER A 1 95 ? -13.881 -14.806 33.431 1.00 57.38 95 SER A N 1
ATOM 747 C CA . SER A 1 95 ? -13.832 -15.769 34.512 1.00 57.38 95 SER A CA 1
ATOM 748 C C . SER A 1 95 ? -13.880 -17.178 33.928 1.00 57.38 95 SER A C 1
ATOM 750 O O . SER A 1 95 ? -14.843 -17.539 33.262 1.00 57.38 95 SER A O 1
ATOM 752 N N . GLY A 1 96 ? -12.900 -18.013 34.280 1.00 57.50 96 GLY A N 1
ATOM 753 C CA . GLY A 1 96 ? -13.101 -19.464 34.286 1.00 57.50 96 GLY A CA 1
ATOM 754 C C . GLY A 1 96 ? -12.312 -20.275 33.266 1.00 57.50 96 GLY A C 1
ATOM 755 O O . GLY A 1 96 ? -12.870 -21.142 32.599 1.00 57.50 96 GLY A O 1
ATOM 756 N N . SER A 1 97 ? -10.995 -20.108 33.202 1.00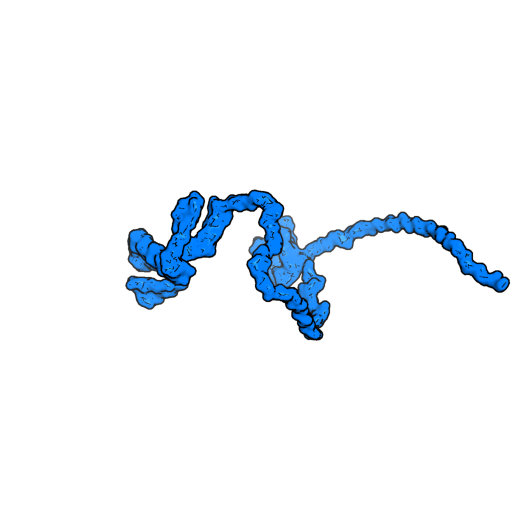 58.41 97 SER A N 1
ATOM 757 C CA . SER A 1 97 ? -10.134 -21.185 32.707 1.00 58.41 97 SER A CA 1
ATOM 758 C C . SER A 1 97 ? -8.925 -21.327 33.616 1.00 58.41 97 SER A C 1
ATOM 760 O O . SER A 1 97 ? -8.083 -20.440 33.698 1.00 58.41 97 SER A O 1
ATOM 762 N N . ALA A 1 98 ? -8.883 -22.444 34.342 1.00 66.31 98 ALA A N 1
ATOM 763 C CA . ALA A 1 98 ? -7.705 -22.866 35.084 1.00 66.31 98 ALA A CA 1
ATOM 764 C C . ALA A 1 98 ? -6.482 -22.908 34.146 1.00 66.31 98 ALA A C 1
ATOM 766 O O . ALA A 1 98 ? -6.655 -23.211 32.957 1.00 66.31 98 ALA A O 1
ATOM 767 N N . PRO A 1 99 ? -5.262 -22.648 34.648 1.00 57.69 99 PRO A N 1
ATOM 768 C CA . PRO A 1 99 ? -4.057 -22.855 33.863 1.00 57.69 99 PRO A CA 1
ATOM 769 C C . PRO A 1 99 ? -3.995 -24.337 33.495 1.00 57.69 99 PRO A C 1
ATOM 771 O O . PRO A 1 99 ? -3.826 -25.204 34.352 1.00 57.69 99 PRO A O 1
ATOM 774 N N . LYS A 1 100 ? -4.213 -24.642 32.214 1.00 65.50 100 LYS A N 1
ATOM 775 C CA . LYS A 1 100 ? -3.865 -25.952 31.674 1.00 65.50 100 LYS A CA 1
ATOM 776 C C . LYS A 1 100 ? -2.351 -26.030 31.788 1.00 65.50 100 LYS A C 1
ATOM 778 O O . LYS A 1 100 ? -1.676 -25.129 31.297 1.00 65.50 100 LYS A O 1
ATOM 783 N N . ALA A 1 101 ? -1.866 -27.040 32.504 1.00 74.06 101 ALA A N 1
ATOM 784 C CA . ALA A 1 101 ? -0.450 -27.361 32.548 1.00 74.06 101 ALA A CA 1
ATOM 785 C C . ALA A 1 101 ? 0.109 -27.372 31.120 1.00 74.06 101 ALA A C 1
ATOM 787 O O . ALA A 1 101 ? -0.605 -27.770 30.189 1.00 74.06 101 ALA A O 1
ATOM 788 N N . ASP A 1 102 ? 1.343 -26.891 30.965 1.00 70.44 102 ASP A N 1
ATOM 789 C CA . ASP A 1 102 ? 2.014 -26.893 29.673 1.00 70.44 102 ASP A CA 1
ATOM 790 C C . ASP A 1 102 ? 1.956 -28.308 29.071 1.00 70.44 102 ASP A C 1
ATOM 792 O O . ASP A 1 102 ? 2.156 -29.286 29.800 1.00 70.44 102 ASP A O 1
ATOM 796 N N . PRO A 1 103 ? 1.618 -28.445 27.775 1.00 75.38 103 PRO A N 1
ATOM 797 C CA . PRO A 1 103 ? 1.623 -29.736 27.103 1.00 75.38 103 PRO A CA 1
ATOM 798 C C . PRO A 1 103 ? 2.984 -30.409 27.280 1.00 75.38 103 PRO A C 1
ATOM 800 O O . PRO A 1 103 ? 4.011 -29.764 27.068 1.00 75.38 103 PRO A O 1
ATOM 803 N N . GLU A 1 104 ? 2.989 -31.688 27.658 1.00 68.31 104 GLU A N 1
ATOM 804 C CA . GLU A 1 104 ? 4.229 -32.460 27.742 1.00 68.31 104 GLU A CA 1
ATOM 805 C C . GLU A 1 104 ? 4.923 -32.436 26.375 1.00 68.31 104 GLU A C 1
ATOM 807 O O . GLU A 1 104 ? 4.305 -32.712 25.340 1.00 68.31 104 GLU A O 1
ATOM 812 N N . LEU A 1 105 ? 6.193 -32.021 26.377 1.00 68.12 105 LEU A N 1
ATOM 813 C CA . LEU A 1 105 ? 7.010 -31.979 25.171 1.00 68.12 105 LEU A CA 1
ATOM 814 C C . LEU A 1 105 ? 7.100 -33.397 24.580 1.00 68.12 105 LEU A C 1
ATOM 816 O O . LEU A 1 105 ? 7.248 -34.353 25.344 1.00 68.12 105 LEU A O 1
ATOM 820 N N . PRO A 1 106 ? 6.999 -33.557 23.247 1.00 76.38 106 PRO A N 1
ATOM 821 C CA . PRO A 1 106 ? 7.142 -34.861 22.611 1.00 76.38 106 PRO A CA 1
ATOM 822 C C . PRO A 1 106 ? 8.473 -35.523 22.982 1.00 76.38 106 PRO A C 1
ATOM 824 O O . PRO A 1 106 ? 9.512 -34.869 22.957 1.00 76.38 106 PRO A O 1
ATOM 827 N N . GLU A 1 107 ? 8.444 -36.832 23.245 1.00 67.31 107 GLU A N 1
ATOM 828 C CA . GLU A 1 107 ? 9.634 -37.655 23.543 1.00 67.31 107 GLU A CA 1
ATOM 829 C C . GLU A 1 107 ? 10.633 -37.739 22.368 1.00 67.31 107 GLU A C 1
ATOM 831 O O . GLU A 1 107 ? 11.717 -38.286 22.527 1.00 67.31 107 GLU A O 1
ATOM 836 N N . ASP A 1 108 ? 10.262 -37.198 21.204 1.00 66.12 108 ASP A N 1
ATOM 837 C CA . ASP A 1 108 ? 11.009 -37.232 19.938 1.00 66.12 108 ASP A CA 1
ATOM 838 C C . ASP A 1 108 ? 11.662 -35.873 19.604 1.00 66.12 108 ASP A C 1
ATOM 840 O O . ASP A 1 108 ? 11.986 -35.582 18.454 1.00 66.12 108 ASP A O 1
ATOM 844 N N . MET A 1 109 ? 11.795 -34.983 20.595 1.00 58.06 109 MET A N 1
ATOM 845 C CA . MET A 1 109 ? 12.595 -33.766 20.461 1.00 58.06 109 MET A CA 1
ATOM 846 C C . MET A 1 109 ? 14.036 -34.088 20.870 1.00 58.06 109 MET A C 1
ATOM 848 O O . MET A 1 109 ? 14.437 -33.832 22.001 1.00 58.06 109 MET A O 1
ATOM 852 N N . ASP A 1 110 ? 14.789 -34.708 19.959 1.00 60.44 110 ASP A N 1
ATOM 853 C CA . ASP A 1 110 ? 16.222 -34.951 20.139 1.00 60.44 110 ASP A CA 1
ATOM 854 C C . ASP A 1 110 ? 16.961 -33.626 20.430 1.00 60.44 110 ASP A C 1
ATOM 856 O O . ASP A 1 110 ? 16.793 -32.631 19.722 1.00 60.44 110 ASP A O 1
ATOM 860 N N . ASP A 1 111 ? 17.808 -33.617 21.463 1.00 64.25 111 ASP A N 1
ATOM 861 C CA . ASP A 1 111 ? 18.490 -32.439 22.033 1.00 64.25 111 ASP A CA 1
ATOM 862 C C . ASP A 1 111 ? 19.530 -31.737 21.121 1.00 64.25 111 ASP A C 1
ATOM 864 O O . ASP A 1 111 ? 20.273 -30.865 21.576 1.00 64.25 111 ASP A O 1
ATOM 868 N N . GLU A 1 112 ? 19.620 -32.050 19.828 1.00 60.59 112 GLU A N 1
ATOM 869 C CA . GLU A 1 112 ? 20.658 -31.484 18.955 1.00 60.59 112 GLU A CA 1
ATOM 870 C C . GLU A 1 112 ? 20.189 -31.219 17.516 1.00 60.59 112 GLU A C 1
ATOM 872 O O . GLU A 1 112 ? 20.630 -31.867 16.567 1.00 60.59 112 GLU A O 1
ATOM 877 N N . GLU A 1 113 ? 19.392 -30.166 17.304 1.00 59.69 113 GLU A N 1
ATOM 878 C CA . GLU A 1 113 ? 19.464 -29.468 16.013 1.00 59.69 113 GLU A CA 1
ATOM 879 C C . GLU A 1 113 ? 20.823 -28.750 15.924 1.00 59.69 113 GLU A C 1
ATOM 881 O O . GLU A 1 113 ? 21.081 -27.761 16.614 1.00 59.69 113 GLU A O 1
ATOM 886 N N . GLN A 1 114 ? 21.712 -29.233 15.048 1.00 52.34 114 GLN A N 1
ATOM 887 C CA . GLN A 1 114 ? 22.978 -28.555 14.714 1.00 52.34 114 GLN A CA 1
ATOM 888 C C . GLN A 1 114 ? 22.766 -27.108 14.248 1.00 52.34 114 GLN A C 1
ATOM 890 O O . GLN A 1 114 ? 23.650 -26.269 14.426 1.00 52.34 114 GLN A O 1
ATOM 895 N N . ASP A 1 115 ? 21.576 -26.800 13.734 1.00 50.09 115 ASP A N 1
ATOM 896 C CA . ASP A 1 115 ? 21.179 -25.470 13.275 1.00 50.09 115 ASP A CA 1
ATOM 897 C C . ASP A 1 115 ? 21.136 -24.433 14.414 1.00 50.09 115 ASP A C 1
ATOM 899 O O . ASP A 1 115 ? 21.237 -23.232 14.158 1.00 50.09 115 ASP A O 1
ATOM 903 N N . ALA A 1 116 ? 21.062 -24.872 15.679 1.00 55.31 116 ALA A N 1
ATOM 904 C CA . ALA A 1 116 ? 21.120 -23.997 16.851 1.00 55.31 116 ALA A CA 1
ATOM 905 C C . ALA A 1 116 ? 22.547 -23.766 17.387 1.00 55.31 116 ALA A C 1
ATOM 907 O O . ALA A 1 116 ? 22.742 -22.906 18.248 1.00 55.31 116 ALA A O 1
ATOM 908 N N . ARG A 1 117 ? 23.556 -24.512 16.910 1.00 56.62 117 ARG A N 1
ATOM 909 C CA . ARG A 1 117 ? 24.918 -24.483 17.480 1.00 56.62 117 ARG A CA 1
ATOM 910 C C . ARG A 1 117 ? 25.858 -23.466 16.846 1.00 56.62 117 ARG A C 1
ATOM 912 O O . ARG A 1 117 ? 26.867 -23.131 17.457 1.00 56.62 117 ARG A O 1
ATOM 919 N N . VAL A 1 118 ? 25.557 -22.977 15.645 1.00 56.50 118 VAL A N 1
ATOM 920 C CA . VAL A 1 118 ? 26.517 -22.190 14.864 1.00 56.50 118 VAL A CA 1
ATOM 921 C C . VAL A 1 118 ? 25.862 -20.915 14.335 1.00 56.50 118 VAL A C 1
ATOM 923 O O . VAL A 1 118 ? 25.392 -20.847 13.202 1.00 56.50 118 VAL A O 1
ATOM 926 N N . THR A 1 119 ? 25.873 -19.852 15.143 1.00 66.69 119 THR A N 1
ATOM 927 C CA . THR A 1 119 ? 25.658 -18.482 14.647 1.00 66.69 119 THR A CA 1
ATOM 928 C C . THR A 1 119 ? 26.975 -17.920 14.115 1.00 66.69 119 THR A C 1
ATOM 930 O O . THR A 1 119 ? 27.459 -16.894 14.589 1.00 66.69 119 THR A O 1
ATOM 933 N N . GLU A 1 120 ? 27.605 -18.617 13.169 1.00 81.25 120 GLU A N 1
ATOM 934 C CA . GLU A 1 120 ? 28.801 -18.092 12.516 1.00 81.25 120 GLU A CA 1
ATOM 935 C C . GLU A 1 120 ? 28.415 -16.949 11.578 1.00 81.25 120 GLU A C 1
ATOM 937 O O . GLU A 1 120 ? 27.549 -17.071 10.700 1.00 81.25 120 GLU A O 1
ATOM 942 N N . TRP A 1 121 ? 29.081 -15.816 11.773 1.00 86.12 121 TRP A N 1
ATOM 943 C CA . TRP A 1 121 ? 28.901 -14.612 10.979 1.00 86.12 121 TRP A CA 1
ATOM 944 C C . TRP A 1 121 ? 30.061 -14.448 10.007 1.00 86.12 121 TRP A C 1
ATOM 946 O O . TRP A 1 121 ? 31.222 -14.666 10.341 1.00 86.12 121 TRP A O 1
ATOM 956 N N . TYR A 1 122 ? 29.736 -14.025 8.793 1.00 88.81 122 TYR A N 1
ATOM 957 C CA . TYR A 1 122 ? 30.681 -13.758 7.716 1.00 88.81 122 TYR A CA 1
ATOM 958 C C . TYR A 1 122 ? 30.540 -12.302 7.270 1.00 88.81 122 TYR A C 1
ATOM 960 O O . TYR A 1 122 ? 29.472 -11.708 7.407 1.00 88.81 122 TYR A O 1
ATOM 968 N N . ARG A 1 123 ? 31.594 -11.714 6.700 1.00 89.81 123 ARG A N 1
ATOM 969 C CA . ARG A 1 123 ? 31.609 -10.334 6.182 1.00 89.81 123 ARG A CA 1
ATOM 970 C C . ARG A 1 123 ? 32.150 -10.263 4.750 1.00 89.81 123 ARG A C 1
ATOM 972 O O . ARG A 1 123 ? 33.020 -11.051 4.397 1.00 89.81 123 ARG A O 1
ATOM 979 N N . CYS A 1 124 ? 31.665 -9.333 3.909 1.00 90.69 124 CYS A N 1
ATOM 980 C CA . CYS A 1 124 ? 32.249 -9.127 2.561 1.00 90.69 124 CYS A CA 1
ATOM 981 C C . CYS A 1 124 ? 33.740 -8.767 2.708 1.00 90.69 124 CYS A C 1
ATOM 983 O O . CYS A 1 124 ? 34.072 -7.814 3.415 1.00 90.69 124 CYS A O 1
ATOM 985 N N . SER A 1 125 ? 34.614 -9.474 1.982 1.00 86.88 125 SER A N 1
ATOM 986 C CA . SER A 1 125 ? 36.074 -9.258 1.939 1.00 86.88 125 SER A CA 1
ATOM 987 C C . SER A 1 125 ? 36.481 -7.876 1.423 1.00 86.88 125 SER A C 1
ATOM 989 O O . SER A 1 125 ? 37.630 -7.458 1.537 1.00 86.88 125 SER A O 1
ATOM 991 N N . ASN A 1 126 ? 35.549 -7.141 0.811 1.00 85.38 126 ASN A N 1
ATOM 992 C CA . ASN A 1 126 ? 35.814 -5.802 0.312 1.00 85.38 126 ASN A CA 1
ATOM 993 C C . ASN A 1 126 ? 35.858 -4.793 1.480 1.00 85.38 126 ASN A C 1
ATOM 995 O O . ASN A 1 126 ? 34.825 -4.587 2.133 1.00 85.38 126 ASN A O 1
ATOM 999 N N . PRO A 1 127 ? 36.981 -4.071 1.679 1.00 81.69 127 PRO A N 1
ATOM 1000 C CA . PRO A 1 127 ? 37.187 -3.137 2.795 1.00 81.69 127 PRO A CA 1
ATOM 1001 C C . PRO A 1 127 ? 36.280 -1.897 2.760 1.00 81.69 127 PRO A C 1
ATOM 1003 O O . PRO A 1 127 ? 36.362 -1.030 3.622 1.00 81.69 127 PRO A O 1
ATOM 1006 N N . ARG A 1 128 ? 35.438 -1.749 1.734 1.00 83.31 128 ARG A N 1
ATOM 1007 C CA . ARG A 1 128 ? 34.431 -0.681 1.657 1.00 83.31 128 ARG A CA 1
ATOM 1008 C C . ARG A 1 128 ? 33.006 -1.155 1.904 1.00 83.31 128 ARG A C 1
ATOM 1010 O O . ARG A 1 128 ? 32.128 -0.318 2.073 1.00 83.31 128 ARG A O 1
ATOM 1017 N N . CYS A 1 129 ? 32.757 -2.463 1.873 1.00 88.56 129 CYS A N 1
ATOM 1018 C CA . CYS A 1 129 ? 31.407 -3.010 1.958 1.00 88.56 129 CYS A CA 1
ATOM 1019 C C . CYS A 1 129 ? 31.074 -3.495 3.369 1.00 88.56 129 CYS A C 1
ATOM 1021 O O . CYS A 1 129 ? 30.000 -3.159 3.854 1.00 88.56 129 CYS A O 1
ATOM 1023 N N . HIS A 1 130 ? 31.966 -4.270 4.002 1.00 81.12 130 HIS A N 1
ATOM 1024 C CA . HIS A 1 130 ? 31.804 -4.823 5.360 1.00 81.12 130 HIS A CA 1
ATOM 1025 C C . HIS A 1 130 ? 30.423 -5.440 5.673 1.00 81.12 130 HIS A C 1
ATOM 1027 O O . HIS A 1 130 ? 30.039 -5.545 6.834 1.00 81.12 130 HIS A O 1
ATOM 1033 N N . LEU A 1 131 ? 29.661 -5.856 4.654 1.00 86.38 131 LEU A N 1
ATOM 1034 C CA . LEU A 1 131 ? 28.319 -6.393 4.851 1.00 86.38 131 LEU A CA 1
ATOM 1035 C C . LEU A 1 131 ? 28.407 -7.727 5.591 1.00 86.38 131 LEU A C 1
ATOM 1037 O O . LEU A 1 131 ? 29.015 -8.658 5.062 1.00 86.38 131 LEU A O 1
ATOM 1041 N N . ALA A 1 132 ? 27.796 -7.794 6.773 1.00 87.94 132 ALA A N 1
ATOM 1042 C CA . ALA A 1 132 ? 27.712 -9.001 7.579 1.00 87.94 132 ALA A CA 1
ATOM 1043 C C . ALA A 1 132 ? 26.508 -9.857 7.164 1.00 87.94 132 ALA A C 1
ATOM 1045 O O . ALA A 1 132 ? 25.414 -9.339 6.928 1.00 87.94 132 ALA A O 1
ATOM 1046 N N . VAL A 1 133 ? 26.711 -11.166 7.078 1.00 86.62 133 VAL A N 1
ATOM 1047 C CA . VAL A 1 133 ? 25.693 -12.164 6.741 1.00 86.62 133 VAL A CA 1
ATOM 1048 C C . VAL A 1 133 ? 25.888 -13.407 7.609 1.00 86.62 133 VAL A C 1
ATOM 1050 O O . VAL A 1 133 ? 27.005 -13.703 8.027 1.00 86.62 133 VAL A O 1
ATOM 1053 N N . HIS A 1 134 ? 24.814 -14.151 7.874 1.00 84.38 134 HIS A N 1
ATOM 1054 C CA . HIS A 1 134 ? 24.933 -15.484 8.473 1.00 84.38 134 HIS A CA 1
ATOM 1055 C C . HIS A 1 134 ? 25.670 -16.443 7.527 1.00 84.38 134 HIS A C 1
ATOM 1057 O O . HIS A 1 134 ? 25.544 -16.304 6.308 1.00 84.38 134 HIS A O 1
ATOM 1063 N N . PHE A 1 135 ? 26.358 -17.450 8.071 1.00 83.38 135 PHE A N 1
ATOM 1064 C CA . PHE A 1 135 ? 27.057 -18.497 7.313 1.00 83.38 135 PHE A CA 1
ATOM 1065 C C . PHE A 1 135 ? 26.205 -19.115 6.190 1.00 83.38 135 PHE A C 1
ATOM 1067 O O . PHE A 1 135 ? 26.633 -19.151 5.038 1.00 83.38 135 PHE A O 1
ATOM 1074 N N . LEU A 1 136 ? 24.955 -19.496 6.483 1.00 80.62 136 LEU A N 1
ATOM 1075 C CA . LEU A 1 136 ? 24.024 -20.051 5.486 1.00 80.62 136 LEU A CA 1
ATOM 1076 C C . LEU A 1 136 ? 23.720 -19.078 4.333 1.00 80.62 136 LEU A C 1
ATOM 1078 O O . LEU A 1 136 ? 23.426 -19.495 3.217 1.00 80.62 136 LEU A O 1
ATOM 1082 N N . CYS A 1 137 ? 23.814 -17.773 4.588 1.00 81.50 137 CYS A N 1
ATOM 1083 C CA . CYS A 1 137 ? 23.613 -16.718 3.598 1.00 81.50 137 CYS A CA 1
ATOM 1084 C C . CYS A 1 137 ? 24.916 -16.310 2.884 1.00 81.50 137 CYS A C 1
ATOM 1086 O O . CYS A 1 137 ? 24.867 -15.511 1.947 1.00 81.50 137 CYS A O 1
ATOM 1088 N N . ALA A 1 138 ? 26.071 -16.833 3.309 1.00 82.12 138 ALA A N 1
ATOM 1089 C CA . ALA A 1 138 ? 27.387 -16.536 2.746 1.00 82.12 138 ALA A CA 1
ATOM 1090 C C . ALA A 1 138 ? 27.744 -17.416 1.534 1.00 82.12 138 ALA A C 1
ATOM 1092 O O . ALA A 1 138 ? 28.785 -17.209 0.917 1.00 82.12 138 ALA A O 1
ATOM 1093 N N . SER A 1 139 ? 26.882 -18.363 1.143 1.00 78.69 139 SER A N 1
ATOM 1094 C CA . SER A 1 139 ? 27.113 -19.342 0.065 1.00 78.69 139 SER A CA 1
ATOM 1095 C C . SER A 1 139 ? 27.201 -18.752 -1.356 1.00 78.69 139 SER A C 1
ATOM 1097 O O . SER A 1 139 ? 27.216 -19.491 -2.340 1.00 78.69 139 SER A O 1
ATOM 1099 N N . GLY A 1 140 ? 27.221 -17.427 -1.492 1.00 84.25 140 GLY A N 1
ATOM 1100 C CA . GLY A 1 140 ? 27.253 -16.719 -2.765 1.00 84.25 140 GLY A CA 1
ATOM 1101 C C . GLY A 1 140 ? 28.194 -15.521 -2.743 1.00 84.25 140 GLY A C 1
ATOM 1102 O O . GLY A 1 140 ? 29.099 -15.413 -1.923 1.00 84.25 140 GLY A O 1
ATOM 1103 N N . HIS A 1 141 ? 27.966 -14.593 -3.666 1.00 89.00 141 HIS A N 1
ATOM 1104 C CA . HIS A 1 141 ? 28.712 -13.342 -3.722 1.00 89.00 141 HIS A CA 1
ATOM 1105 C C . HIS A 1 141 ? 27.908 -12.247 -3.041 1.00 89.00 141 HIS A C 1
ATOM 1107 O O . HIS A 1 141 ? 26.675 -12.237 -3.085 1.00 89.00 141 HIS A O 1
ATOM 1113 N N . CYS A 1 142 ? 28.596 -11.290 -2.435 1.00 86.62 142 CYS A N 1
ATOM 1114 C CA . CYS A 1 142 ? 27.908 -10.180 -1.807 1.00 86.62 142 CYS A CA 1
ATOM 1115 C C . CYS A 1 142 ? 27.118 -9.366 -2.839 1.00 86.62 142 CYS A C 1
ATOM 1117 O O . CYS A 1 142 ? 27.639 -8.947 -3.872 1.00 86.62 142 CYS A O 1
ATOM 1119 N N . VAL A 1 143 ? 25.858 -9.087 -2.512 1.00 86.56 143 VAL A N 1
ATOM 1120 C CA . VAL A 1 143 ? 24.903 -8.391 -3.386 1.00 86.56 143 VAL A CA 1
ATOM 1121 C C . VAL A 1 143 ? 25.384 -6.989 -3.783 1.00 86.56 143 VAL A C 1
ATOM 1123 O O . VAL A 1 143 ? 25.036 -6.495 -4.851 1.00 86.56 143 VAL A O 1
ATOM 1126 N N . ALA A 1 144 ? 26.204 -6.349 -2.946 1.00 85.69 144 ALA A N 1
ATOM 1127 C CA . ALA A 1 144 ? 26.700 -4.995 -3.184 1.00 85.69 144 ALA A CA 1
ATOM 1128 C C . ALA A 1 144 ? 28.048 -4.959 -3.921 1.00 85.69 144 ALA A C 1
ATOM 1130 O O . ALA A 1 144 ? 28.231 -4.160 -4.837 1.00 85.69 144 ALA A O 1
ATOM 1131 N N . CYS A 1 145 ? 29.003 -5.793 -3.497 1.00 87.75 145 CYS A N 1
ATOM 1132 C CA . CYS A 1 145 ? 30.402 -5.738 -3.941 1.00 87.75 145 CYS A CA 1
ATOM 1133 C C . CYS A 1 145 ? 30.749 -6.841 -4.966 1.00 87.75 145 CYS A C 1
ATOM 1135 O O . CYS A 1 145 ? 31.826 -6.792 -5.555 1.00 87.75 145 CYS A O 1
ATOM 1137 N N . GLN A 1 146 ? 29.886 -7.855 -5.140 1.00 86.94 146 GLN A N 1
ATOM 1138 C CA . GLN A 1 146 ? 30.157 -9.137 -5.822 1.00 86.94 146 GLN A CA 1
ATOM 1139 C C . GLN A 1 146 ? 31.412 -9.870 -5.321 1.00 86.94 146 GLN A C 1
ATOM 1141 O O . GLN A 1 146 ? 31.848 -10.848 -5.918 1.00 86.94 146 GLN A O 1
ATOM 1146 N N . SER A 1 147 ? 32.005 -9.407 -4.223 1.00 87.56 147 SER A N 1
ATOM 1147 C CA . SER A 1 147 ? 33.169 -10.036 -3.613 1.00 87.56 147 SER A CA 1
ATOM 1148 C C . SER A 1 147 ? 32.733 -11.229 -2.765 1.00 87.56 147 SER A C 1
ATOM 1150 O O . SER A 1 147 ? 31.560 -11.348 -2.392 1.00 87.56 147 SER A O 1
ATOM 1152 N N . SER A 1 148 ? 33.691 -12.103 -2.476 1.00 87.94 148 SER A N 1
ATOM 1153 C CA . SER A 1 148 ? 33.525 -13.220 -1.554 1.00 87.94 148 SER A CA 1
ATOM 1154 C C . SER A 1 148 ? 33.277 -12.741 -0.125 1.00 87.94 148 SER A C 1
ATOM 1156 O O . SER A 1 148 ? 33.541 -11.586 0.231 1.00 87.94 148 SER A O 1
ATOM 1158 N N . PHE A 1 149 ? 32.753 -13.652 0.684 1.00 90.81 149 PHE A N 1
ATOM 1159 C CA . PHE A 1 149 ? 32.627 -13.487 2.121 1.00 90.81 149 PHE A CA 1
ATOM 1160 C C . PHE A 1 149 ? 33.772 -14.209 2.832 1.00 90.81 149 PHE A C 1
ATOM 1162 O O . PHE A 1 149 ? 34.190 -15.282 2.403 1.00 90.81 149 PHE A O 1
ATOM 1169 N N . GLU A 1 150 ? 34.246 -13.632 3.928 1.00 87.69 150 GLU A N 1
ATOM 1170 C CA . GLU A 1 150 ? 35.206 -14.243 4.848 1.00 87.69 150 GLU A CA 1
ATOM 1171 C C . GLU A 1 150 ? 34.586 -14.346 6.245 1.00 87.69 150 GLU A C 1
ATOM 1173 O O . GLU A 1 150 ? 33.725 -13.519 6.574 1.00 87.69 150 GLU A O 1
ATOM 1178 N N . PRO A 1 151 ? 35.003 -15.324 7.068 1.00 85.00 151 PRO A N 1
ATOM 1179 C CA . PRO A 1 151 ? 34.586 -15.406 8.462 1.00 85.00 151 PRO A CA 1
ATOM 1180 C C . PRO A 1 151 ? 34.838 -14.078 9.178 1.00 85.00 151 PRO A C 1
ATOM 1182 O O . PRO A 1 151 ? 35.839 -13.393 8.927 1.00 85.00 151 PRO A O 1
ATOM 1185 N N . HIS A 1 152 ? 33.913 -13.673 10.043 1.00 79.44 152 HIS A N 1
ATOM 1186 C CA . HIS A 1 152 ? 34.179 -12.554 10.932 1.00 79.44 152 HIS A CA 1
ATOM 1187 C C . HIS A 1 152 ? 35.360 -12.940 11.833 1.00 79.44 152 HIS A C 1
ATOM 1189 O O . HIS A 1 152 ? 35.324 -14.033 12.389 1.00 79.44 152 HIS A O 1
ATOM 1195 N N . PRO A 1 153 ? 36.402 -12.100 11.976 1.00 69.75 153 PRO A N 1
ATOM 1196 C CA . PRO A 1 153 ? 37.467 -12.394 12.920 1.00 69.75 153 PRO A CA 1
ATOM 1197 C C . PRO A 1 153 ? 36.861 -12.494 14.320 1.00 69.75 153 PRO A C 1
ATOM 1199 O O . PRO A 1 153 ? 36.156 -11.582 14.762 1.00 69.75 153 PRO A O 1
ATOM 1202 N N . ASP A 1 154 ? 37.102 -13.623 14.962 1.00 64.50 154 ASP A N 1
ATOM 1203 C CA . ASP A 1 154 ? 36.900 -13.870 16.378 1.00 64.50 154 ASP A CA 1
ATOM 1204 C C . ASP A 1 154 ? 37.754 -12.873 17.173 1.00 64.50 154 ASP A C 1
ATOM 1206 O O . ASP A 1 154 ? 38.982 -12.922 17.177 1.00 64.50 154 ASP A O 1
ATOM 1210 N N . GLU A 1 155 ? 37.097 -11.930 17.847 1.00 57.84 155 GLU A N 1
ATOM 1211 C CA . GLU A 1 155 ? 37.733 -11.099 18.876 1.00 57.84 155 GLU A CA 1
ATOM 1212 C C . GLU A 1 155 ? 37.804 -11.848 20.225 1.00 57.84 155 GLU A C 1
ATOM 1214 O O . GLU A 1 155 ? 37.891 -11.224 21.272 1.00 57.84 155 GLU A O 1
ATOM 1219 N N . ASP A 1 156 ? 37.816 -13.186 20.213 1.00 51.81 156 ASP A N 1
ATOM 1220 C CA . ASP A 1 156 ? 37.994 -14.053 21.390 1.00 51.81 156 ASP A CA 1
ATOM 1221 C C . ASP A 1 156 ? 39.467 -14.456 21.600 1.00 51.81 156 ASP A C 1
ATOM 1223 O O . ASP A 1 156 ? 39.799 -15.538 22.081 1.00 51.81 156 ASP A O 1
ATOM 1227 N N . SER A 1 157 ? 40.392 -13.548 21.285 1.00 51.09 157 SER A N 1
ATOM 1228 C CA . SER A 1 157 ? 41.671 -13.490 22.002 1.00 51.09 157 SER A CA 1
ATOM 1229 C C . SER A 1 157 ? 41.510 -12.538 23.184 1.00 51.09 157 SER A C 1
ATOM 1231 O O . SER A 1 157 ? 42.124 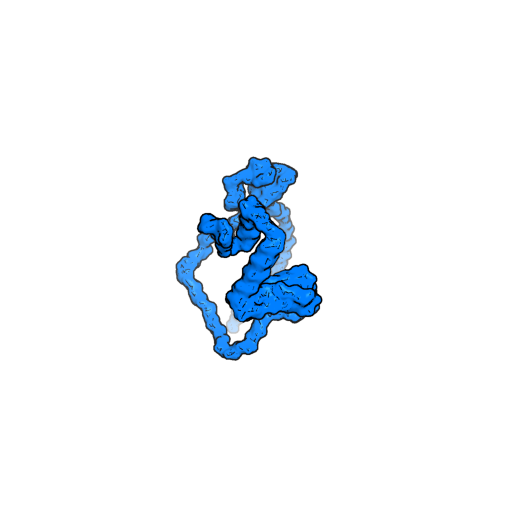-11.472 23.227 1.00 51.09 157 SER A O 1
ATOM 1233 N N . GLU A 1 158 ? 40.65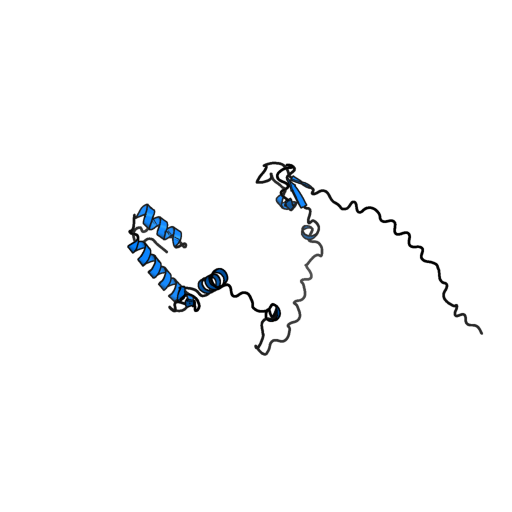3 -12.914 24.134 1.00 52.28 158 GLU A N 1
ATOM 1234 C CA . GLU A 1 158 ? 40.634 -12.307 25.464 1.00 52.28 158 GLU A CA 1
ATOM 1235 C C . GLU A 1 158 ? 42.082 -12.318 26.005 1.00 52.28 158 GLU A C 1
ATOM 1237 O O . GLU A 1 158 ? 42.718 -13.381 26.039 1.00 52.28 158 GLU A O 1
ATOM 1242 N N . PRO A 1 159 ? 42.669 -11.172 26.399 1.00 47.44 159 PRO A N 1
ATOM 1243 C CA . PRO A 1 159 ? 43.975 -11.179 27.036 1.00 47.44 159 PRO A CA 1
ATOM 1244 C C . PRO A 1 159 ? 43.860 -11.982 28.330 1.00 47.44 159 PRO A C 1
ATOM 1246 O O . PRO A 1 159 ? 43.058 -11.640 29.189 1.00 47.44 159 PRO A O 1
ATOM 1249 N N . SER A 1 160 ? 44.663 -13.036 28.479 1.00 49.78 160 SER A N 1
ATOM 1250 C CA . SER A 1 160 ? 44.718 -13.868 29.682 1.00 49.78 160 SER A CA 1
ATOM 1251 C C . SER A 1 160 ? 45.023 -13.007 30.915 1.00 49.78 160 SER A C 1
ATOM 1253 O O . SER A 1 160 ? 46.180 -12.733 31.241 1.00 49.78 160 SER A O 1
ATOM 1255 N N . PHE A 1 161 ? 43.984 -12.545 31.604 1.00 43.59 161 PHE A N 1
ATOM 1256 C CA . PHE A 1 161 ? 44.087 -11.962 32.931 1.00 43.59 161 PHE A CA 1
ATOM 1257 C C . PHE A 1 161 ? 44.452 -13.098 33.884 1.00 43.59 161 PHE A C 1
ATOM 1259 O O . PHE A 1 161 ? 43.600 -13.849 34.352 1.00 43.59 161 PHE A O 1
ATOM 1266 N N . ASN A 1 162 ? 45.752 -13.245 34.143 1.00 54.12 162 ASN A N 1
ATOM 1267 C CA . ASN A 1 162 ? 46.249 -14.039 35.258 1.00 54.12 162 ASN A CA 1
ATOM 1268 C C . ASN A 1 162 ? 45.743 -13.386 36.551 1.00 54.12 162 ASN A C 1
ATOM 1270 O O . ASN A 1 162 ? 46.376 -12.474 37.083 1.00 54.12 162 ASN A O 1
ATOM 1274 N N . LEU A 1 163 ? 44.574 -13.817 37.025 1.00 53.00 163 LEU A N 1
ATOM 1275 C CA . LEU A 1 163 ? 44.132 -13.568 38.388 1.00 53.00 163 LEU A CA 1
ATOM 1276 C C . LEU A 1 163 ? 44.943 -14.505 39.294 1.00 53.00 163 LEU A C 1
ATOM 1278 O O . LEU A 1 163 ? 44.531 -15.618 39.607 1.00 53.00 163 LEU A O 1
ATOM 1282 N N . ASP A 1 164 ? 46.144 -14.059 39.659 1.00 51.00 164 ASP A N 1
ATOM 1283 C CA . ASP A 1 164 ? 46.839 -14.551 40.843 1.00 51.00 164 ASP A CA 1
ATOM 1284 C C . ASP A 1 164 ? 45.991 -14.143 42.052 1.00 51.00 164 ASP A C 1
ATOM 1286 O O . ASP A 1 164 ? 45.957 -12.980 42.456 1.00 51.00 164 ASP A O 1
ATOM 1290 N N . SER A 1 165 ? 45.201 -15.084 42.558 1.00 49.09 165 SER A N 1
ATOM 1291 C CA . SER A 1 165 ? 44.505 -14.932 43.826 1.00 49.09 165 SER A CA 1
ATOM 1292 C C . SER A 1 165 ? 44.940 -16.084 44.716 1.00 49.09 165 SER A C 1
ATOM 1294 O O . SER A 1 165 ? 44.412 -17.191 44.641 1.00 49.09 165 SER A O 1
ATOM 1296 N N . SER A 1 166 ? 45.983 -15.807 45.498 1.00 54.97 166 SER A N 1
ATOM 1297 C CA . SER A 1 166 ? 46.365 -16.565 46.683 1.00 54.97 166 SER A CA 1
ATOM 1298 C C . SER A 1 166 ? 45.152 -16.720 47.596 1.00 54.97 166 SER A C 1
ATOM 1300 O O . SER A 1 166 ? 44.669 -15.733 48.150 1.00 54.97 166 SER A O 1
ATOM 1302 N N . ASP A 1 167 ? 44.675 -17.952 47.747 1.00 48.88 167 ASP A N 1
ATOM 1303 C CA . ASP A 1 167 ? 43.765 -18.327 48.825 1.00 48.88 167 ASP A CA 1
ATOM 1304 C C . ASP A 1 167 ? 44.616 -18.935 49.948 1.00 48.88 167 ASP A C 1
ATOM 1306 O O . ASP A 1 167 ? 45.178 -20.026 49.823 1.00 48.88 167 ASP A O 1
ATOM 1310 N N . ASP A 1 168 ? 44.801 -18.136 50.998 1.00 54.88 168 ASP A N 1
ATOM 1311 C CA . ASP A 1 168 ? 45.441 -18.504 52.256 1.00 54.88 168 ASP A CA 1
ATOM 1312 C C . ASP A 1 168 ? 44.584 -19.551 52.991 1.00 54.88 168 ASP A C 1
ATOM 1314 O O . ASP A 1 168 ? 43.463 -19.289 53.431 1.00 54.88 168 ASP A O 1
ATOM 1318 N N . ASP A 1 169 ? 45.169 -20.735 53.154 1.00 48.94 169 ASP A N 1
ATOM 1319 C CA . ASP A 1 169 ? 44.687 -21.871 53.937 1.00 48.94 169 ASP A CA 1
ATOM 1320 C C . ASP A 1 169 ? 44.442 -21.464 55.409 1.00 48.94 169 ASP A C 1
ATOM 1322 O O . ASP A 1 169 ? 45.377 -21.234 56.182 1.00 48.94 169 ASP A O 1
ATOM 1326 N N . MET A 1 170 ? 43.173 -21.359 55.819 1.00 55.38 170 MET A N 1
ATOM 1327 C CA . MET A 1 170 ? 42.789 -21.247 57.232 1.00 55.38 170 MET A CA 1
ATOM 1328 C C . MET A 1 170 ? 42.264 -22.599 57.742 1.00 55.38 170 MET A C 1
ATOM 1330 O O . MET A 1 170 ? 41.158 -23.006 57.372 1.00 55.38 170 MET A O 1
ATOM 1334 N N . PRO A 1 171 ? 43.001 -23.302 58.624 1.00 58.47 171 PRO A N 1
ATOM 1335 C CA . PRO A 1 171 ? 42.572 -24.594 59.139 1.00 58.47 171 PRO A CA 1
ATOM 1336 C C . PRO A 1 171 ? 41.426 -24.455 60.152 1.00 58.47 171 PRO A C 1
ATOM 1338 O O . PRO A 1 171 ? 41.502 -23.707 61.130 1.00 58.47 171 PRO A O 1
ATOM 1341 N N . GLY A 1 172 ? 40.362 -25.231 59.928 1.00 46.75 172 GLY A N 1
ATOM 1342 C CA . GLY A 1 172 ? 39.224 -25.360 60.838 1.00 46.75 172 GLY A CA 1
ATOM 1343 C C . GLY A 1 172 ? 39.561 -26.118 62.137 1.00 46.75 172 GLY A C 1
ATOM 1344 O O . GLY A 1 172 ? 40.466 -26.955 62.155 1.00 46.75 172 GLY A O 1
ATOM 1345 N N . PRO A 1 173 ? 38.837 -25.863 63.245 1.00 54.91 173 PRO A N 1
ATOM 1346 C CA . PRO A 1 173 ? 39.101 -26.513 64.521 1.00 54.91 173 PRO A CA 1
ATOM 1347 C C . PRO A 1 173 ? 38.576 -27.956 64.571 1.00 54.91 173 PRO A C 1
ATOM 1349 O O . PRO A 1 173 ? 37.394 -28.240 64.369 1.00 54.91 173 PRO A O 1
ATOM 1352 N N . SER A 1 174 ? 39.500 -28.852 64.906 1.00 51.19 174 SER A N 1
ATOM 1353 C CA . SER A 1 174 ? 39.346 -30.287 65.122 1.00 51.19 174 SER A CA 1
ATOM 1354 C C . SER A 1 174 ? 38.256 -30.642 66.137 1.00 51.19 174 SER A C 1
ATOM 1356 O O . SER A 1 174 ? 38.326 -30.260 67.305 1.00 51.19 174 SER A O 1
ATOM 1358 N N . THR A 1 175 ? 37.312 -31.490 65.729 1.00 47.50 175 THR A N 1
ATOM 1359 C CA . THR A 1 175 ? 36.548 -32.327 66.661 1.00 47.50 175 THR A CA 1
ATOM 1360 C C . THR A 1 175 ? 37.198 -33.708 66.701 1.00 47.50 175 THR A C 1
ATOM 1362 O O . THR A 1 175 ? 37.312 -34.405 65.696 1.00 47.50 175 THR A O 1
ATOM 1365 N N . SER A 1 176 ? 37.703 -34.096 67.871 1.00 55.50 176 SER A N 1
ATOM 1366 C CA . SER A 1 176 ? 38.183 -35.454 68.124 1.00 55.50 176 SER A CA 1
ATOM 1367 C C . SER A 1 176 ? 37.733 -35.922 69.498 1.00 55.50 176 SER A C 1
ATOM 1369 O O . SER A 1 176 ? 38.103 -35.381 70.535 1.00 55.50 176 SER A O 1
ATOM 1371 N N . THR A 1 177 ? 36.888 -36.941 69.440 1.00 51.94 177 THR A N 1
ATOM 1372 C CA . THR A 1 177 ? 36.400 -37.808 70.506 1.00 51.94 177 THR A CA 1
ATOM 1373 C C . THR A 1 177 ? 37.503 -38.726 71.029 1.00 51.94 177 THR A C 1
ATOM 1375 O O . THR A 1 177 ? 38.224 -39.305 70.215 1.00 51.94 177 THR A O 1
ATOM 1378 N N . LYS A 1 178 ? 37.545 -38.951 72.353 1.00 51.41 178 LYS A N 1
ATOM 1379 C CA . LYS A 1 178 ? 37.727 -40.260 73.040 1.00 51.41 178 LYS A CA 1
ATOM 1380 C C . LYS A 1 178 ? 38.049 -40.060 74.533 1.00 51.41 178 LYS A C 1
ATOM 1382 O O . LYS A 1 178 ? 38.624 -39.030 74.869 1.00 51.41 178 LYS A O 1
ATOM 1387 N N . PRO A 1 179 ? 37.956 -41.115 75.356 1.00 61.22 179 PRO A N 1
ATOM 1388 C CA . PRO A 1 179 ? 36.876 -42.083 75.546 1.00 61.22 179 PRO A CA 1
ATOM 1389 C C . PRO A 1 179 ? 36.141 -41.880 76.886 1.00 61.22 179 PRO A C 1
ATOM 1391 O O . PRO A 1 179 ? 36.699 -41.219 77.790 1.00 61.22 179 PRO A O 1
#